Protein AF-X1C366-F1 (afdb_monomer_lite)

Structure (mmCIF, N/CA/C/O backbone):
data_AF-X1C366-F1
#
_entry.id   AF-X1C366-F1
#
loop_
_atom_site.group_PDB
_atom_site.id
_atom_site.type_symbol
_atom_site.label_atom_id
_atom_site.label_alt_id
_atom_site.label_comp_id
_atom_site.label_asym_id
_atom_site.label_entity_id
_atom_site.label_seq_id
_atom_site.pdbx_PDB_ins_code
_atom_site.Cartn_x
_atom_site.Cartn_y
_atom_site.Cartn_z
_atom_site.occupancy
_atom_site.B_iso_or_equiv
_atom_site.auth_seq_id
_atom_site.auth_comp_id
_atom_site.auth_asym_id
_atom_site.auth_atom_id
_atom_site.pdbx_PDB_model_num
ATOM 1 N N . MET A 1 1 ? 8.359 1.228 10.695 1.00 76.06 1 MET A N 1
ATOM 2 C CA . MET A 1 1 ? 8.389 0.082 9.764 1.00 76.06 1 MET A CA 1
ATOM 3 C C . MET A 1 1 ? 6.953 -0.380 9.574 1.00 76.06 1 MET A C 1
ATOM 5 O O . MET A 1 1 ? 6.153 -0.055 10.444 1.00 76.06 1 MET A O 1
ATOM 9 N N . SER A 1 2 ? 6.629 -1.026 8.455 1.00 87.31 2 SER A N 1
ATOM 10 C CA . SER A 1 2 ? 5.298 -1.609 8.227 1.00 87.31 2 SER A CA 1
ATOM 11 C C . SER A 1 2 ? 5.263 -3.079 8.615 1.00 87.31 2 SER A C 1
ATOM 13 O O . SER A 1 2 ? 6.315 -3.715 8.660 1.00 87.31 2 SER A O 1
ATOM 15 N N . ASP A 1 3 ? 4.066 -3.596 8.877 1.00 91.25 3 ASP A N 1
ATOM 16 C CA . ASP A 1 3 ? 3.868 -4.954 9.394 1.00 91.25 3 ASP A CA 1
ATOM 17 C C . ASP A 1 3 ? 4.232 -6.036 8.376 1.00 91.25 3 ASP A C 1
ATOM 19 O O . ASP A 1 3 ? 4.776 -7.077 8.739 1.00 91.25 3 ASP A O 1
ATOM 23 N N . ILE A 1 4 ? 3.962 -5.789 7.092 1.00 94.56 4 ILE A N 1
ATOM 24 C CA . ILE A 1 4 ? 4.236 -6.737 6.013 1.00 94.56 4 ILE A CA 1
ATOM 25 C C . ILE A 1 4 ? 5.070 -6.050 4.933 1.00 94.56 4 ILE A C 1
ATOM 27 O O . ILE A 1 4 ? 4.729 -4.976 4.433 1.00 94.56 4 ILE A O 1
ATOM 31 N N . ILE A 1 5 ? 6.151 -6.715 4.530 1.00 94.56 5 ILE A N 1
ATOM 32 C CA . ILE A 1 5 ? 6.919 -6.401 3.325 1.00 94.56 5 ILE A CA 1
ATOM 33 C C . ILE A 1 5 ? 6.975 -7.682 2.499 1.00 94.56 5 ILE A C 1
ATOM 35 O O . ILE A 1 5 ? 7.417 -8.718 2.991 1.00 94.56 5 ILE A O 1
ATOM 39 N N . SER A 1 6 ? 6.507 -7.615 1.258 1.00 93.56 6 SER A N 1
ATOM 40 C CA . SER A 1 6 ? 6.430 -8.758 0.349 1.00 93.56 6 SER A CA 1
ATOM 41 C C . SER A 1 6 ? 7.049 -8.416 -1.000 1.00 93.56 6 SER A C 1
ATOM 43 O O . SER A 1 6 ? 6.986 -7.270 -1.437 1.00 93.56 6 SER A O 1
ATOM 45 N N . CYS A 1 7 ? 7.626 -9.406 -1.674 1.00 95.31 7 CYS A N 1
ATOM 46 C CA . CYS A 1 7 ? 7.958 -9.307 -3.089 1.00 95.31 7 CYS A CA 1
ATOM 47 C C . CYS A 1 7 ? 6.819 -9.934 -3.896 1.00 95.31 7 CYS A C 1
ATOM 49 O O . CYS A 1 7 ? 6.501 -11.107 -3.711 1.00 95.31 7 CYS A O 1
ATOM 51 N N . HIS A 1 8 ? 6.221 -9.160 -4.796 1.00 93.75 8 HIS A N 1
ATOM 52 C CA . HIS A 1 8 ? 5.143 -9.603 -5.671 1.00 93.75 8 HIS A CA 1
ATOM 53 C C . HIS A 1 8 ? 5.483 -9.242 -7.113 1.00 93.75 8 HIS A C 1
ATOM 55 O O . HIS A 1 8 ? 5.679 -8.070 -7.433 1.00 93.75 8 HIS A O 1
ATOM 61 N N . ARG A 1 9 ? 5.610 -10.257 -7.977 1.00 92.00 9 ARG A N 1
ATOM 62 C CA . ARG A 1 9 ? 5.972 -10.105 -9.402 1.00 92.00 9 ARG A CA 1
ATOM 63 C C . ARG A 1 9 ? 7.223 -9.241 -9.643 1.00 92.00 9 ARG A C 1
ATOM 65 O O . ARG A 1 9 ? 7.284 -8.483 -10.602 1.00 92.00 9 ARG A O 1
ATOM 72 N N . GLY A 1 10 ? 8.219 -9.346 -8.760 1.00 90.69 10 GLY A N 1
ATOM 73 C CA . GLY A 1 10 ? 9.472 -8.585 -8.850 1.00 90.69 10 GLY A CA 1
ATOM 74 C C . GLY A 1 10 ? 9.423 -7.170 -8.260 1.00 90.69 10 GLY A C 1
ATOM 75 O O . GLY A 1 10 ? 10.447 -6.493 -8.247 1.00 90.69 10 GLY A O 1
ATOM 76 N N . TYR A 1 11 ? 8.280 -6.733 -7.722 1.00 91.69 11 TYR A N 1
ATOM 77 C CA . TYR A 1 11 ? 8.123 -5.442 -7.049 1.00 91.69 11 TYR A CA 1
ATOM 78 C C . TYR A 1 11 ? 7.921 -5.634 -5.550 1.00 91.69 11 TYR A C 1
ATOM 80 O O . TYR A 1 11 ? 7.196 -6.529 -5.114 1.00 91.69 11 TYR A O 1
ATOM 88 N N . PHE A 1 12 ? 8.521 -4.769 -4.733 1.00 93.56 12 PHE A N 1
ATOM 89 C CA . PHE A 1 12 ? 8.265 -4.799 -3.297 1.00 93.56 12 PHE A CA 1
ATOM 90 C C . PHE A 1 12 ? 6.946 -4.083 -2.965 1.00 93.56 12 PHE A C 1
ATOM 92 O O . PHE A 1 12 ? 6.669 -2.973 -3.425 1.00 93.56 12 PHE A O 1
ATOM 99 N N . CYS A 1 13 ? 6.136 -4.741 -2.147 1.00 96.25 13 CYS A N 1
ATOM 100 C CA . CYS A 1 13 ? 4.847 -4.293 -1.649 1.00 96.25 13 CYS A CA 1
ATOM 101 C C . CYS A 1 13 ? 4.923 -4.160 -0.127 1.00 96.25 13 CYS A C 1
ATOM 103 O O . CYS A 1 13 ? 5.352 -5.083 0.565 1.00 96.25 13 CYS A O 1
ATOM 105 N N . VAL A 1 14 ? 4.500 -3.016 0.392 1.00 96.56 14 VAL A N 1
ATOM 106 C CA . VAL A 1 14 ? 4.562 -2.673 1.813 1.00 96.56 14 VAL A CA 1
ATOM 107 C C . VAL A 1 14 ? 3.144 -2.481 2.333 1.00 96.56 14 VAL A C 1
ATOM 109 O O . VAL A 1 14 ? 2.413 -1.627 1.839 1.00 96.56 14 VAL A O 1
ATOM 112 N N . ILE A 1 15 ? 2.743 -3.264 3.328 1.00 97.00 15 ILE A N 1
ATOM 113 C CA . ILE A 1 15 ? 1.381 -3.236 3.861 1.00 97.00 15 ILE A CA 1
ATOM 114 C C . ILE A 1 15 ? 1.445 -2.964 5.359 1.00 97.00 15 ILE A C 1
ATOM 116 O O . ILE A 1 15 ? 2.072 -3.699 6.120 1.00 97.00 15 ILE A O 1
ATOM 120 N N . GLU A 1 16 ? 0.805 -1.876 5.759 1.00 96.88 16 GLU A N 1
ATOM 121 C CA . GLU A 1 16 ? 0.557 -1.521 7.151 1.00 96.88 16 GLU A CA 1
ATOM 122 C C . GLU A 1 16 ? -0.828 -2.038 7.547 1.00 96.88 16 GLU A C 1
ATOM 124 O O . GLU A 1 16 ? -1.817 -1.685 6.905 1.00 96.88 16 GLU A O 1
ATOM 129 N N . ILE A 1 17 ? -0.918 -2.847 8.597 1.00 96.44 17 ILE A N 1
ATOM 130 C CA . ILE A 1 17 ? -2.173 -3.398 9.095 1.00 96.44 17 ILE A CA 1
ATOM 131 C C . ILE A 1 17 ? -2.660 -2.566 10.275 1.00 96.44 17 ILE A C 1
ATOM 133 O O . ILE A 1 17 ? -1.934 -2.281 11.225 1.00 96.44 17 ILE A O 1
ATOM 137 N N . LYS A 1 18 ? -3.933 -2.190 10.230 1.00 94.06 18 LYS A N 1
ATOM 138 C CA . LYS A 1 18 ? -4.610 -1.467 11.303 1.00 94.06 18 LYS A CA 1
ATOM 139 C C . LYS A 1 18 ? -5.852 -2.222 11.745 1.00 94.06 18 LYS A C 1
ATOM 141 O O . LYS A 1 18 ? -6.438 -2.983 10.987 1.00 94.06 18 LYS A O 1
ATOM 146 N N . ILE A 1 19 ? -6.243 -2.042 13.004 1.00 93.44 19 ILE A N 1
ATOM 147 C CA . ILE A 1 19 ? -7.422 -2.696 13.580 1.00 93.44 19 ILE A CA 1
ATOM 148 C C . ILE A 1 19 ? -8.351 -1.617 14.132 1.00 93.44 19 ILE A C 1
ATOM 150 O O . ILE A 1 19 ? -7.916 -0.668 14.789 1.00 93.44 19 ILE A O 1
ATOM 154 N N . GLY A 1 20 ? -9.650 -1.755 13.866 1.00 90.12 20 GLY A N 1
ATOM 155 C CA . GLY A 1 20 ? -10.667 -0.834 14.365 1.00 90.12 20 GLY A CA 1
ATOM 156 C C . GLY A 1 20 ? -10.464 0.592 13.849 1.00 90.12 20 GLY A C 1
ATOM 157 O O . GLY A 1 20 ? -10.414 0.819 12.646 1.00 90.12 20 GLY A O 1
ATOM 158 N N . LYS A 1 21 ? -10.374 1.560 14.768 1.00 87.94 21 LYS A N 1
ATOM 159 C CA . LYS A 1 21 ? -10.236 2.993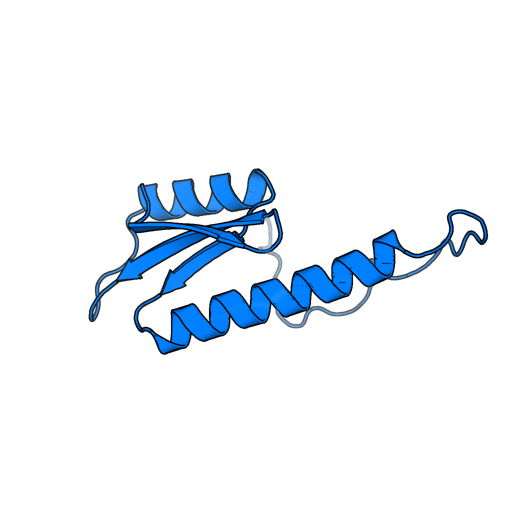 14.451 1.00 87.94 21 LYS A CA 1
ATOM 160 C C . LYS A 1 21 ? -8.785 3.489 14.475 1.00 87.94 21 LYS A C 1
ATOM 162 O O . LYS A 1 21 ? -8.574 4.700 14.443 1.00 87.94 21 LYS A O 1
ATOM 167 N N . ASP A 1 22 ? -7.801 2.591 14.573 1.00 91.75 22 ASP A N 1
ATOM 168 C CA . ASP A 1 22 ? -6.398 3.009 14.578 1.00 91.75 22 ASP A CA 1
ATOM 169 C C . ASP A 1 22 ? -6.023 3.653 13.238 1.00 91.75 22 ASP A C 1
ATOM 171 O O . ASP A 1 22 ? -6.481 3.230 12.172 1.00 91.75 22 ASP A O 1
ATOM 175 N N . THR A 1 23 ? -5.191 4.689 13.298 1.00 90.81 23 THR A N 1
ATOM 176 C CA . THR A 1 23 ? -4.762 5.445 12.122 1.00 90.81 23 THR A CA 1
ATOM 177 C C . THR A 1 23 ? -3.242 5.414 11.991 1.00 90.81 23 THR A C 1
ATOM 179 O O . THR A 1 23 ? -2.527 5.398 12.992 1.00 90.81 23 THR A O 1
ATOM 182 N N . PRO A 1 24 ? -2.701 5.422 10.761 1.00 92.38 24 PRO A N 1
ATOM 183 C CA . PRO A 1 24 ? -1.260 5.467 10.560 1.00 92.38 24 PRO A CA 1
ATOM 184 C C . PRO A 1 24 ? -0.642 6.704 11.206 1.00 92.38 24 PRO A C 1
ATOM 186 O O . PRO A 1 24 ? -1.054 7.839 10.932 1.00 92.38 24 PRO A O 1
ATOM 189 N N . THR A 1 25 ? 0.412 6.487 11.986 1.00 95.88 25 THR A N 1
ATOM 190 C CA . THR A 1 25 ? 1.216 7.571 12.554 1.00 95.88 25 THR A CA 1
ATOM 191 C C . THR A 1 25 ? 1.852 8.416 11.439 1.00 95.88 25 THR A C 1
ATOM 193 O O . THR A 1 25 ? 2.059 7.933 10.316 1.00 95.88 25 THR A O 1
ATOM 196 N N . PRO A 1 26 ? 2.234 9.679 11.711 1.00 95.56 26 PRO A N 1
ATOM 197 C CA . PRO A 1 26 ? 2.923 10.512 10.724 1.00 95.56 26 PRO A CA 1
ATOM 198 C C . PRO A 1 26 ? 4.169 9.841 10.127 1.00 95.56 26 PRO A C 1
ATOM 200 O O . PRO A 1 26 ? 4.404 9.931 8.921 1.00 95.56 26 PRO A O 1
ATOM 203 N N . LEU A 1 27 ? 4.931 9.111 10.947 1.00 94.94 27 LEU A N 1
ATOM 204 C CA . LEU A 1 27 ? 6.131 8.404 10.508 1.00 94.94 27 LEU A CA 1
ATOM 205 C C . LEU A 1 27 ? 5.809 7.224 9.578 1.00 94.94 27 LEU A C 1
ATOM 207 O O . LEU A 1 27 ? 6.504 7.032 8.580 1.00 94.94 27 LEU A O 1
ATOM 211 N N . GLN A 1 28 ? 4.732 6.478 9.841 1.00 91.75 28 GLN A N 1
ATOM 212 C CA . GLN A 1 28 ? 4.262 5.411 8.947 1.00 91.75 28 GLN A CA 1
ATOM 213 C C . GLN A 1 28 ? 3.844 5.971 7.582 1.00 91.75 28 GLN A C 1
ATOM 215 O O . GLN A 1 28 ? 4.215 5.418 6.547 1.00 91.75 28 GLN A O 1
ATOM 220 N N . LYS A 1 29 ? 3.185 7.138 7.557 1.00 93.38 29 LYS A N 1
ATOM 221 C CA . LYS A 1 29 ? 2.860 7.840 6.303 1.00 93.38 29 LYS A CA 1
ATOM 222 C C . LYS A 1 29 ? 4.118 8.269 5.540 1.00 93.38 29 LYS A C 1
ATOM 224 O O . LYS A 1 29 ? 4.165 8.157 4.316 1.00 93.38 29 LYS A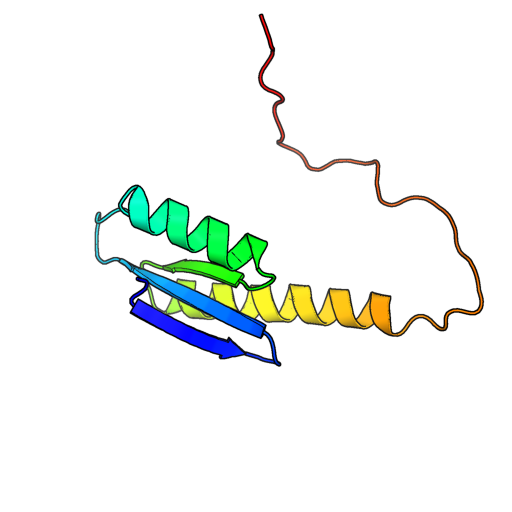 O 1
ATOM 229 N N . VAL A 1 30 ? 5.147 8.762 6.239 1.00 95.62 30 VAL A N 1
ATOM 230 C CA . VAL A 1 30 ? 6.445 9.095 5.619 1.00 95.62 30 VAL A CA 1
ATOM 231 C C . VAL A 1 30 ? 7.098 7.849 5.023 1.00 95.62 30 VAL A C 1
ATOM 233 O O . VAL A 1 30 ? 7.589 7.913 3.897 1.00 95.62 30 VAL A O 1
ATOM 236 N N . PHE A 1 31 ? 7.090 6.731 5.750 1.00 93.56 31 PHE A N 1
ATOM 237 C CA . PHE A 1 31 ? 7.657 5.468 5.285 1.00 93.56 31 PHE A CA 1
ATOM 238 C C . PHE A 1 31 ? 6.972 4.982 4.003 1.00 93.56 31 PHE A C 1
ATOM 240 O O . PHE A 1 31 ? 7.657 4.782 3.004 1.00 93.56 31 PHE A O 1
ATOM 247 N N . GLN A 1 32 ? 5.636 4.938 3.974 1.00 92.25 32 GLN A N 1
ATOM 248 C CA . GLN A 1 32 ? 4.878 4.546 2.778 1.00 92.25 32 GLN A CA 1
ATOM 249 C C . GLN A 1 32 ? 5.197 5.426 1.565 1.00 92.25 32 GLN A C 1
ATOM 251 O O . GLN A 1 32 ? 5.439 4.916 0.474 1.00 92.25 32 GLN A O 1
ATOM 256 N N . ARG A 1 33 ? 5.288 6.752 1.750 1.00 93.44 33 ARG A N 1
ATOM 257 C CA . ARG A 1 33 ? 5.683 7.662 0.661 1.00 93.44 33 ARG A CA 1
ATOM 258 C C . ARG A 1 33 ? 7.080 7.357 0.123 1.00 93.44 33 ARG A C 1
ATOM 260 O O . ARG A 1 33 ? 7.289 7.443 -1.084 1.00 93.44 33 ARG A O 1
ATOM 267 N N . LYS A 1 34 ? 8.039 7.029 0.993 1.00 95.50 34 LYS A N 1
ATOM 268 C CA . LYS A 1 34 ? 9.399 6.655 0.574 1.00 95.50 34 LYS A CA 1
ATOM 269 C C . LYS A 1 34 ? 9.404 5.325 -0.182 1.00 95.50 34 LYS A C 1
ATOM 271 O O . LYS A 1 34 ? 10.062 5.244 -1.213 1.00 95.50 34 LYS A O 1
ATOM 276 N N . SER A 1 35 ? 8.631 4.339 0.272 1.00 90.62 35 SER A N 1
ATOM 277 C CA . SER A 1 35 ? 8.457 3.056 -0.418 1.00 90.62 35 SE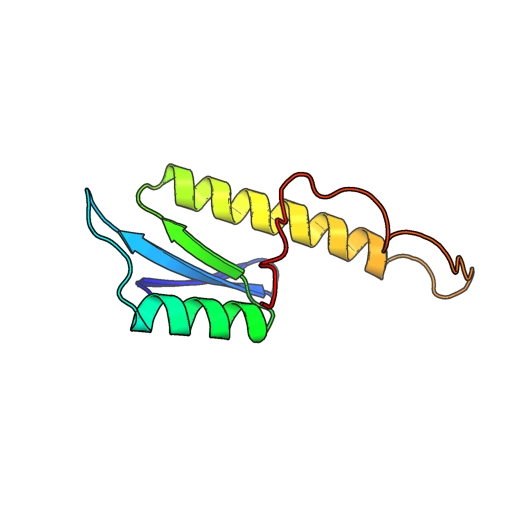R A CA 1
ATOM 278 C C . SER A 1 35 ? 7.911 3.242 -1.836 1.00 90.62 35 SER A C 1
ATOM 280 O O . SER A 1 35 ? 8.503 2.730 -2.781 1.00 90.62 35 SER A O 1
ATOM 282 N N . CYS A 1 36 ? 6.862 4.053 -2.008 1.00 91.81 36 CYS A N 1
ATOM 283 C CA . CYS A 1 36 ? 6.329 4.351 -3.340 1.00 91.81 36 CYS A CA 1
ATOM 284 C C . CYS A 1 36 ? 7.338 5.105 -4.223 1.00 91.81 36 CYS A C 1
ATOM 286 O O . CYS A 1 36 ? 7.488 4.786 -5.399 1.00 91.81 36 CYS A O 1
ATOM 288 N N . LYS A 1 37 ? 8.077 6.079 -3.667 1.00 92.94 37 LYS A N 1
ATOM 289 C CA . LYS A 1 37 ? 9.124 6.814 -4.408 1.00 92.94 37 LYS A CA 1
ATOM 290 C C . LYS A 1 37 ? 10.274 5.922 -4.882 1.00 92.94 37 LYS A C 1
ATOM 292 O O . LYS A 1 37 ? 10.873 6.219 -5.906 1.00 92.94 37 LYS A O 1
ATOM 297 N N . ALA A 1 38 ? 10.571 4.849 -4.156 1.00 91.81 38 ALA A N 1
ATOM 298 C CA . ALA A 1 38 ? 11.571 3.856 -4.542 1.00 91.81 38 ALA A CA 1
ATOM 299 C C . ALA A 1 38 ? 11.054 2.842 -5.588 1.00 91.81 38 ALA A C 1
ATOM 301 O O . ALA A 1 38 ? 11.757 1.891 -5.912 1.00 91.81 38 ALA A O 1
ATOM 302 N N . GLY A 1 39 ? 9.841 3.034 -6.121 1.00 89.88 39 GLY A N 1
ATOM 303 C CA . GLY A 1 39 ? 9.271 2.213 -7.191 1.00 89.88 39 GLY A CA 1
ATOM 304 C C . GLY A 1 39 ? 8.432 1.024 -6.719 1.00 89.88 39 GLY A C 1
ATOM 305 O O . GLY A 1 39 ? 7.948 0.266 -7.558 1.00 89.88 39 GLY A O 1
ATOM 306 N N . GLY A 1 40 ? 8.242 0.859 -5.407 1.00 94.19 40 GLY A N 1
ATOM 307 C CA . GLY A 1 40 ? 7.359 -0.159 -4.842 1.00 94.19 40 GLY A CA 1
ATOM 308 C C . GLY A 1 40 ? 5.917 0.317 -4.677 1.00 94.19 40 GLY A C 1
ATOM 309 O O . GLY A 1 40 ? 5.556 1.443 -5.021 1.00 94.19 40 GLY A O 1
ATOM 310 N N . PHE A 1 41 ? 5.095 -0.544 -4.088 1.00 96.69 41 PHE A N 1
ATOM 311 C CA . PHE A 1 41 ? 3.697 -0.254 -3.770 1.00 96.69 41 PHE A CA 1
ATOM 312 C C . PHE A 1 41 ? 3.502 -0.237 -2.259 1.00 96.69 41 PHE A C 1
ATOM 314 O O . PHE A 1 41 ? 4.103 -1.044 -1.550 1.00 96.69 41 PHE A O 1
ATOM 321 N N . ALA A 1 42 ? 2.659 0.659 -1.749 1.00 96.94 42 ALA A N 1
ATOM 322 C CA . ALA A 1 42 ? 2.349 0.702 -0.327 1.00 96.94 42 ALA A CA 1
ATOM 323 C C . ALA A 1 42 ? 0.864 0.956 -0.060 1.00 96.94 42 ALA A C 1
ATOM 325 O O . ALA A 1 42 ? 0.235 1.743 -0.770 1.00 96.94 42 ALA A O 1
ATOM 326 N N . ALA A 1 43 ? 0.326 0.318 0.979 1.00 96.75 43 ALA A N 1
ATOM 327 C CA . ALA A 1 43 ? -1.044 0.519 1.437 1.00 96.75 43 ALA A CA 1
ATOM 328 C C . ALA A 1 43 ? -1.171 0.379 2.958 1.00 96.75 43 ALA A C 1
ATOM 330 O O . ALA A 1 43 ? -0.352 -0.259 3.620 1.00 96.75 43 ALA A O 1
ATOM 331 N N . VAL A 1 44 ? -2.234 0.975 3.495 1.00 96.50 44 VAL A N 1
ATOM 332 C CA . VAL A 1 44 ? -2.743 0.683 4.838 1.00 96.50 44 VAL A CA 1
ATOM 333 C C . VAL A 1 44 ? -4.011 -0.127 4.658 1.00 96.50 44 VAL A C 1
ATOM 335 O O . VAL A 1 44 ? -4.863 0.270 3.863 1.00 96.50 44 VAL A O 1
ATOM 338 N N . CYS A 1 45 ? -4.127 -1.231 5.383 1.00 96.31 45 CYS A N 1
ATOM 339 C CA . CYS A 1 45 ? -5.271 -2.122 5.312 1.00 96.31 45 CYS A CA 1
ATOM 340 C C . CYS A 1 45 ? -5.843 -2.372 6.710 1.00 96.31 45 CYS A C 1
ATOM 342 O O . CYS A 1 45 ? -5.104 -2.654 7.651 1.00 96.31 45 CYS A O 1
ATOM 344 N N . TRP A 1 46 ? -7.166 -2.320 6.832 1.00 96.69 46 TRP A N 1
ATOM 345 C CA . TRP A 1 46 ? -7.909 -2.635 8.056 1.00 96.69 46 TRP A CA 1
ATOM 346 C C . TRP A 1 46 ? -8.542 -4.028 8.038 1.00 96.69 46 TRP A C 1
ATOM 348 O O . TRP A 1 46 ? -9.127 -4.472 9.027 1.00 96.69 46 TRP A O 1
ATOM 358 N N . SER A 1 47 ? -8.451 -4.732 6.909 1.00 95.69 47 SER A N 1
ATOM 359 C CA . SER A 1 47 ? -9.034 -6.058 6.738 1.00 95.69 47 SER A CA 1
ATOM 360 C C . SER A 1 47 ? -8.271 -6.898 5.717 1.00 95.69 47 SER A C 1
ATOM 362 O O . SER A 1 47 ? -7.537 -6.381 4.872 1.00 95.69 47 SER A O 1
ATOM 364 N N . LEU A 1 48 ? -8.496 -8.214 5.759 1.00 95.38 48 LEU A N 1
ATOM 365 C CA . LEU A 1 48 ? -7.970 -9.141 4.757 1.00 95.38 48 LEU A CA 1
ATOM 366 C C . LEU A 1 48 ? -8.475 -8.811 3.342 1.00 95.38 48 LEU A C 1
ATOM 368 O O . LEU A 1 48 ? -7.735 -8.962 2.372 1.00 95.38 48 LEU A O 1
ATOM 372 N N . GLU A 1 49 ? -9.717 -8.346 3.209 1.00 97.62 49 GLU A N 1
ATOM 373 C CA . GLU A 1 49 ? -10.288 -7.996 1.904 1.00 97.62 49 GLU A CA 1
ATOM 374 C C . GLU A 1 49 ? -9.609 -6.767 1.292 1.00 97.62 49 GLU A C 1
ATOM 376 O O . GLU A 1 49 ? -9.364 -6.733 0.086 1.00 97.62 49 GLU A O 1
ATOM 381 N N . GLU A 1 50 ? -9.202 -5.796 2.111 1.00 97.19 50 GLU A N 1
ATOM 382 C CA . GLU A 1 50 ? -8.393 -4.666 1.646 1.00 97.19 50 GLU A CA 1
ATOM 383 C C . GLU A 1 50 ? -7.000 -5.100 1.188 1.00 97.19 50 GLU A C 1
ATOM 385 O O . GLU A 1 50 ? -6.521 -4.613 0.163 1.00 97.19 50 GLU A O 1
ATOM 390 N N . VAL A 1 51 ? -6.380 -6.062 1.881 1.00 96.25 51 VAL A N 1
ATOM 391 C CA . VAL A 1 51 ? -5.103 -6.654 1.450 1.00 96.25 51 VAL A CA 1
ATOM 392 C C . VAL A 1 51 ? -5.258 -7.330 0.087 1.00 96.25 51 VAL A C 1
ATOM 394 O O . VAL A 1 51 ? -4.477 -7.065 -0.828 1.00 96.25 51 VAL A O 1
ATOM 397 N N . LYS A 1 52 ? -6.293 -8.160 -0.091 1.00 97.31 52 LYS A N 1
ATOM 398 C CA . LYS A 1 52 ? -6.577 -8.823 -1.376 1.00 97.31 52 LYS A CA 1
ATOM 399 C C . LYS A 1 52 ? -6.833 -7.810 -2.491 1.00 97.31 52 LYS A C 1
ATOM 401 O O . LYS A 1 52 ? -6.304 -7.959 -3.593 1.00 97.31 52 LYS A O 1
ATOM 406 N N . LEU A 1 53 ? -7.617 -6.767 -2.210 1.00 97.25 53 LEU A N 1
ATOM 407 C CA . LEU A 1 53 ? -7.899 -5.702 -3.169 1.00 97.25 53 LEU A CA 1
ATOM 408 C C . LEU A 1 53 ? -6.630 -4.930 -3.548 1.00 97.25 53 LEU A C 1
ATOM 410 O O . LEU A 1 53 ? -6.458 -4.587 -4.718 1.00 97.25 53 LEU A O 1
ATOM 414 N N . PHE A 1 54 ? -5.743 -4.668 -2.587 1.00 97.12 54 PHE A N 1
ATOM 415 C CA . PHE A 1 54 ? -4.460 -4.024 -2.840 1.00 97.12 54 PHE A CA 1
ATOM 416 C C . PHE A 1 54 ? -3.599 -4.855 -3.796 1.00 97.12 54 PHE A C 1
ATOM 418 O O . PHE A 1 54 ? -3.185 -4.328 -4.826 1.00 97.12 54 PHE A O 1
ATOM 425 N N . ILE A 1 55 ? -3.415 -6.152 -3.527 1.00 96.81 55 ILE A N 1
ATOM 426 C CA . ILE A 1 55 ? -2.647 -7.039 -4.417 1.00 96.81 55 ILE A CA 1
ATOM 427 C C . ILE A 1 55 ? -3.271 -7.095 -5.817 1.00 96.81 55 ILE A C 1
ATOM 429 O O . ILE A 1 55 ? -2.566 -6.900 -6.804 1.00 96.81 55 ILE A O 1
ATOM 433 N N . LYS A 1 56 ? -4.601 -7.227 -5.916 1.00 96.50 56 LYS A N 1
ATOM 434 C CA . LYS A 1 56 ? -5.306 -7.205 -7.208 1.00 96.50 56 LYS A CA 1
ATOM 435 C C . LYS A 1 56 ? -5.063 -5.908 -7.992 1.00 96.50 56 LYS A C 1
ATOM 437 O O . LYS A 1 56 ? -4.902 -5.948 -9.208 1.00 96.50 56 LYS A O 1
ATOM 442 N N . LYS A 1 57 ? -5.043 -4.751 -7.321 1.00 94.94 57 LYS A N 1
ATOM 443 C CA . LYS A 1 57 ? -4.739 -3.462 -7.965 1.00 94.94 57 LYS A CA 1
ATOM 444 C C . LYS A 1 57 ? -3.283 -3.376 -8.416 1.00 94.94 57 LYS A C 1
ATOM 446 O O . LYS A 1 57 ? -3.025 -2.821 -9.480 1.00 94.94 57 LYS A O 1
ATOM 451 N N . VAL A 1 58 ? -2.348 -3.918 -7.634 1.00 95.19 58 VAL A N 1
ATOM 452 C CA . VAL A 1 58 ? -0.941 -4.020 -8.046 1.00 95.19 58 VAL A CA 1
ATOM 453 C C . VAL A 1 58 ? -0.838 -4.840 -9.329 1.00 95.19 58 VAL A C 1
ATOM 455 O O . VAL A 1 58 ? -0.233 -4.363 -10.283 1.00 95.19 58 VAL A O 1
ATOM 458 N N . ASP A 1 59 ? -1.499 -5.998 -9.403 1.00 95.06 59 ASP A N 1
ATOM 459 C CA . ASP A 1 59 ? -1.516 -6.817 -10.621 1.00 95.06 59 ASP A CA 1
ATOM 460 C C . ASP A 1 59 ? -2.029 -6.041 -11.838 1.00 95.06 59 ASP A C 1
ATOM 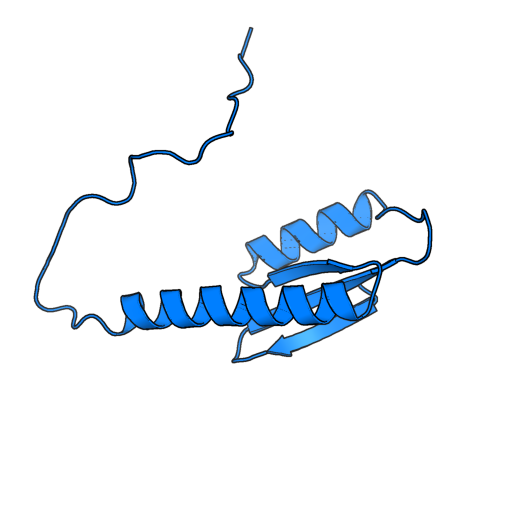462 O O . ASP A 1 59 ? -1.347 -6.002 -12.857 1.00 95.06 59 ASP A O 1
ATOM 466 N N . GLN A 1 60 ? -3.156 -5.334 -11.706 1.00 92.19 60 GLN A N 1
ATOM 467 C CA . GLN A 1 60 ? -3.713 -4.511 -12.789 1.00 92.19 60 GLN A CA 1
ATOM 468 C C . GLN A 1 60 ? -2.740 -3.425 -13.273 1.00 92.19 60 GLN A C 1
ATOM 470 O O . GLN A 1 60 ? -2.630 -3.175 -14.472 1.00 92.19 60 GLN A O 1
ATOM 475 N N . VAL A 1 61 ? -2.025 -2.768 -12.354 1.00 90.06 61 VAL A N 1
ATOM 476 C CA . VAL A 1 61 ? -1.018 -1.760 -12.717 1.00 90.06 61 VAL A CA 1
ATOM 477 C C . VAL A 1 61 ? 0.161 -2.403 -13.441 1.00 90.06 61 VAL A C 1
ATOM 479 O O . VAL A 1 61 ? 0.641 -1.845 -14.427 1.00 90.06 61 VAL A O 1
ATOM 482 N N . LEU A 1 62 ? 0.637 -3.554 -12.966 1.00 89.88 62 LEU A N 1
ATOM 483 C CA . LEU A 1 62 ? 1.769 -4.251 -13.571 1.00 89.88 62 LEU A CA 1
ATOM 484 C C . LEU A 1 62 ? 1.429 -4.800 -14.954 1.00 89.88 62 LEU A C 1
ATOM 486 O O . LEU A 1 62 ? 2.233 -4.647 -15.868 1.00 89.88 62 LEU A O 1
ATOM 490 N N . ASP A 1 63 ? 0.232 -5.351 -15.137 1.00 88.75 63 ASP A N 1
ATOM 491 C CA . ASP A 1 63 ? -0.235 -5.813 -16.445 1.00 88.75 63 ASP A CA 1
ATOM 492 C C . ASP A 1 63 ? -0.276 -4.654 -17.448 1.00 88.75 63 ASP A C 1
ATOM 494 O O . ASP A 1 63 ? 0.227 -4.782 -18.563 1.00 88.75 63 ASP A O 1
ATOM 498 N N . ASN A 1 64 ? -0.758 -3.481 -17.024 1.00 81.31 64 ASN A N 1
ATOM 499 C CA . ASN A 1 64 ? -0.746 -2.285 -17.865 1.00 81.31 64 ASN A CA 1
ATOM 500 C C . ASN A 1 64 ? 0.674 -1.797 -18.183 1.00 81.31 64 ASN A C 1
ATOM 502 O O . ASN A 1 64 ? 0.918 -1.365 -19.303 1.00 81.31 64 ASN A O 1
ATOM 506 N N . ARG A 1 65 ? 1.624 -1.871 -17.241 1.00 76.94 65 ARG A N 1
ATOM 507 C CA . ARG A 1 65 ? 3.027 -1.489 -17.499 1.00 76.94 65 ARG A CA 1
ATOM 508 C C . ARG A 1 65 ? 3.693 -2.404 -18.521 1.00 76.94 65 ARG A C 1
ATOM 510 O O . ARG A 1 65 ? 4.333 -1.917 -19.445 1.00 76.94 65 ARG A O 1
ATOM 517 N N . ILE A 1 66 ? 3.470 -3.710 -18.403 1.00 61.78 66 ILE A N 1
ATOM 518 C CA . ILE A 1 66 ? 4.011 -4.710 -19.330 1.00 61.78 66 ILE A CA 1
ATOM 519 C C . ILE A 1 66 ? 3.491 -4.471 -20.755 1.00 61.78 66 ILE A C 1
ATOM 521 O O . ILE A 1 66 ? 4.232 -4.679 -21.714 1.00 61.78 66 ILE A O 1
ATOM 525 N N . LEU A 1 67 ? 2.251 -3.997 -20.919 1.00 58.28 67 LEU A N 1
ATOM 526 C CA . LEU A 1 67 ? 1.721 -3.641 -22.240 1.00 58.28 67 LEU A CA 1
ATOM 527 C C . LEU A 1 67 ? 2.479 -2.476 -22.896 1.00 58.28 67 LEU A C 1
ATOM 529 O O . LEU A 1 67 ? 2.630 -2.485 -24.114 1.00 58.28 67 LEU A O 1
ATOM 533 N N . PHE A 1 68 ? 2.989 -1.514 -22.121 1.00 53.59 68 PHE A N 1
ATOM 534 C CA . PHE A 1 68 ? 3.811 -0.421 -22.655 1.00 53.59 68 PHE A CA 1
ATOM 535 C C . PHE A 1 68 ? 5.250 -0.860 -22.941 1.00 53.59 68 PHE A C 1
ATOM 537 O O . PHE A 1 68 ? 5.804 -0.488 -23.973 1.00 53.59 68 PHE A O 1
ATOM 544 N N . ASP A 1 69 ? 5.833 -1.691 -22.074 1.00 54.75 69 ASP A N 1
ATOM 545 C CA . ASP A 1 69 ? 7.224 -2.144 -22.214 1.00 54.75 69 ASP A CA 1
ATOM 546 C C . ASP A 1 69 ? 7.419 -3.135 -23.381 1.00 54.75 69 ASP A C 1
ATOM 548 O O . ASP A 1 69 ? 8.525 -3.272 -23.899 1.00 54.75 69 ASP A O 1
ATOM 552 N N . ASN A 1 70 ? 6.350 -3.808 -23.831 1.00 52.78 70 ASN A N 1
ATOM 553 C CA . ASN A 1 70 ? 6.377 -4.731 -24.975 1.00 52.78 70 ASN A CA 1
ATOM 554 C C . ASN A 1 70 ? 6.027 -4.077 -26.323 1.00 52.78 70 ASN A C 1
ATOM 556 O O . ASN A 1 70 ? 5.872 -4.789 -27.319 1.00 52.78 70 ASN A O 1
ATOM 560 N N . ILE A 1 71 ? 5.911 -2.748 -26.396 1.00 47.19 71 ILE A N 1
ATOM 561 C CA . ILE A 1 71 ? 5.820 -2.060 -27.688 1.00 47.19 71 ILE A CA 1
ATOM 562 C C . ILE A 1 71 ? 7.218 -2.090 -28.326 1.00 47.19 71 ILE A C 1
ATOM 564 O O . ILE A 1 71 ? 8.158 -1.542 -27.744 1.00 47.19 71 ILE A O 1
ATOM 568 N N . PRO A 1 72 ? 7.399 -2.702 -29.514 1.00 43.47 72 PRO A N 1
ATOM 569 C CA . PRO A 1 72 ? 8.678 -2.675 -30.206 1.00 43.47 72 PRO A CA 1
ATOM 570 C C . PRO A 1 72 ? 9.095 -1.221 -30.428 1.00 43.47 72 PRO A C 1
ATOM 572 O O . PRO A 1 72 ? 8.368 -0.452 -31.064 1.00 43.47 72 PRO A O 1
ATOM 575 N N . VAL A 1 73 ? 10.267 -0.848 -29.908 1.00 50.94 73 VAL A N 1
ATOM 576 C CA . VAL A 1 73 ? 10.909 0.452 -30.142 1.00 50.94 73 VAL A CA 1
ATOM 577 C C . VAL A 1 73 ? 11.301 0.515 -31.622 1.00 50.94 73 VAL A C 1
ATOM 579 O O . VAL A 1 73 ? 12.420 0.197 -32.008 1.00 50.94 73 VAL A O 1
ATOM 582 N N . GLY A 1 74 ? 10.326 0.806 -32.475 1.00 40.50 74 GLY A N 1
ATOM 583 C CA . GLY A 1 74 ? 10.459 0.735 -33.929 1.00 40.50 74 GLY A CA 1
ATOM 584 C C . GLY A 1 74 ? 9.358 1.466 -34.691 1.00 40.50 74 GLY A C 1
ATOM 585 O O . GLY A 1 74 ? 9.613 1.912 -35.801 1.00 40.50 74 GLY A O 1
ATOM 586 N N . ASN A 1 75 ? 8.190 1.691 -34.080 1.00 34.56 75 ASN A N 1
ATOM 587 C CA . ASN A 1 75 ? 7.179 2.605 -34.605 1.00 34.56 75 ASN A CA 1
ATOM 588 C C . ASN A 1 75 ? 6.891 3.678 -33.559 1.00 34.56 75 ASN A C 1
ATOM 590 O O . ASN A 1 75 ? 6.098 3.490 -32.640 1.00 34.56 75 ASN A O 1
ATOM 594 N N . THR A 1 76 ? 7.577 4.805 -33.699 1.00 39.84 76 THR A N 1
ATOM 595 C CA . THR A 1 76 ? 7.329 6.020 -32.935 1.00 39.84 76 THR A CA 1
ATOM 596 C C . THR A 1 76 ? 5.878 6.468 -33.136 1.00 39.84 76 THR A C 1
ATOM 598 O O . THR A 1 76 ? 5.541 7.047 -34.164 1.00 39.84 76 THR A O 1
ATOM 601 N N . LEU A 1 77 ? 5.024 6.238 -32.141 1.00 39.38 77 LEU A N 1
ATOM 602 C CA . LEU A 1 77 ? 3.866 7.090 -31.891 1.00 39.38 77 LEU A CA 1
ATOM 603 C C . LEU A 1 77 ? 4.263 8.043 -30.764 1.00 39.38 77 LEU A C 1
ATOM 605 O O . LEU A 1 77 ? 4.012 7.796 -29.587 1.00 39.38 77 LEU A O 1
ATOM 609 N N . VAL A 1 78 ? 4.939 9.131 -31.136 1.00 45.81 78 VAL A N 1
ATOM 610 C CA . VAL A 1 78 ? 4.796 10.370 -30.370 1.00 45.81 78 VAL A CA 1
ATOM 611 C C . VAL A 1 78 ? 3.343 10.782 -30.574 1.00 45.81 78 VAL A C 1
ATOM 613 O O . VAL A 1 78 ? 2.970 11.078 -31.704 1.00 45.81 78 VAL A O 1
ATOM 616 N N . ASP A 1 79 ? 2.510 10.656 -29.540 1.00 35.25 79 ASP A N 1
ATOM 617 C CA . ASP A 1 79 ? 1.628 11.729 -29.056 1.00 35.25 79 ASP A CA 1
ATOM 618 C C . ASP A 1 79 ? 0.414 11.235 -28.243 1.00 35.25 79 ASP A C 1
ATOM 620 O O . ASP A 1 79 ? -0.277 10.288 -28.609 1.00 35.25 79 ASP A O 1
ATOM 624 N N . LYS A 1 80 ? 0.131 12.013 -27.182 1.00 38.03 80 LYS A N 1
ATOM 625 C CA . LYS A 1 80 ? -1.133 12.171 -26.427 1.00 38.03 80 LYS A CA 1
ATOM 626 C C . LYS A 1 80 ? -1.560 11.073 -25.443 1.00 38.03 80 LYS A C 1
ATOM 628 O O . LYS A 1 80 ? -2.496 10.323 -25.685 1.00 38.03 80 LYS A O 1
ATOM 633 N N . ALA A 1 81 ? -0.985 11.118 -24.238 1.00 36.41 81 ALA A N 1
ATOM 634 C CA . ALA A 1 81 ? -1.680 10.672 -23.020 1.00 36.41 81 ALA A CA 1
ATOM 635 C C . ALA A 1 81 ? -1.258 11.447 -21.750 1.00 36.41 81 ALA A C 1
ATOM 637 O O . ALA A 1 81 ? -1.292 10.899 -20.652 1.00 36.41 81 ALA A O 1
ATOM 638 N N . VAL A 1 82 ? -0.828 12.711 -21.881 1.00 40.41 82 VAL A N 1
ATOM 639 C CA . VAL A 1 82 ? -0.542 13.580 -20.715 1.00 40.41 82 VAL A CA 1
ATOM 640 C C . VAL A 1 82 ? -1.641 14.621 -20.478 1.00 40.41 82 VAL A C 1
ATOM 642 O O . VAL A 1 82 ? -1.612 15.314 -19.472 1.00 40.41 82 VAL A O 1
ATOM 645 N N . ASP A 1 83 ? -2.665 14.689 -21.324 1.00 37.53 83 ASP A N 1
ATOM 646 C CA . ASP A 1 83 ? -3.749 15.648 -21.139 1.00 37.53 83 ASP A CA 1
ATOM 647 C C . ASP A 1 83 ? -5.078 14.973 -21.471 1.00 37.53 83 ASP A C 1
ATOM 649 O O . ASP A 1 83 ? -5.345 14.692 -22.634 1.00 37.53 83 ASP A O 1
ATOM 653 N N . GLU A 1 84 ? -5.819 14.579 -20.430 1.00 32.72 84 GLU A N 1
ATOM 654 C CA . GLU A 1 84 ? -7.279 14.716 -20.310 1.00 32.72 84 GLU A CA 1
ATOM 655 C C . GLU A 1 84 ? -7.810 13.937 -19.084 1.00 32.72 84 GLU A C 1
ATOM 657 O O . GLU A 1 84 ? -7.800 12.711 -19.018 1.00 32.72 84 GLU A O 1
ATOM 662 N N . ASN A 1 85 ? -8.330 14.701 -18.117 1.00 33.94 85 ASN A N 1
ATOM 663 C CA . ASN A 1 85 ? -9.330 14.310 -17.115 1.00 33.94 85 ASN A CA 1
ATOM 664 C C . ASN A 1 85 ? -9.013 13.156 -16.142 1.00 33.94 85 ASN A C 1
ATOM 666 O O . ASN A 1 85 ? -9.578 12.066 -16.219 1.00 33.94 85 ASN A O 1
ATOM 670 N N . ILE A 1 86 ? -8.292 13.483 -15.062 1.00 36.03 86 ILE A N 1
ATOM 671 C CA . ILE A 1 86 ? -8.610 12.909 -13.744 1.00 36.03 86 ILE A CA 1
ATOM 672 C C . ILE A 1 86 ? -9.667 13.818 -13.092 1.00 36.03 86 ILE A C 1
ATOM 674 O O . ILE A 1 86 ? -9.336 14.950 -12.724 1.00 36.03 86 ILE A O 1
ATOM 678 N N . PRO A 1 87 ? -10.923 13.375 -12.896 1.00 31.42 87 PRO A N 1
ATOM 679 C CA . PRO A 1 87 ? -11.890 14.149 -12.134 1.00 31.42 87 PRO A CA 1
ATOM 680 C C . PRO A 1 87 ? -11.445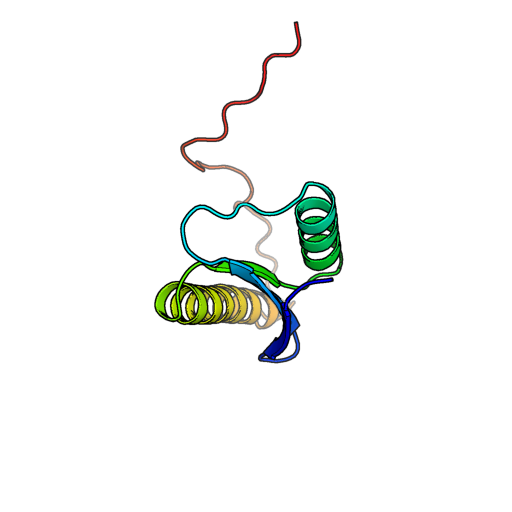 14.169 -10.665 1.00 31.42 87 PRO A C 1
ATOM 682 O O . PRO A 1 87 ? -11.442 13.133 -10.002 1.00 31.42 87 PRO A O 1
ATOM 685 N N . GLY A 1 88 ? -11.063 15.342 -10.149 1.00 35.12 88 GLY A N 1
ATOM 686 C CA . GLY A 1 88 ? -10.924 15.567 -8.702 1.00 35.12 88 GLY A CA 1
ATOM 687 C C . GLY A 1 88 ? -9.599 16.133 -8.187 1.00 35.12 88 GLY A C 1
ATOM 688 O O . GLY A 1 88 ? -9.492 16.362 -6.983 1.00 35.12 88 GLY A O 1
ATOM 689 N N . ALA A 1 89 ? -8.610 16.425 -9.035 1.00 35.69 89 ALA A N 1
ATOM 690 C CA . ALA A 1 89 ? -7.425 17.166 -8.597 1.00 35.69 89 ALA A CA 1
ATOM 691 C C . ALA A 1 89 ? -7.743 18.671 -8.508 1.00 35.69 89 ALA A C 1
ATOM 693 O O . ALA A 1 89 ? -7.474 19.433 -9.431 1.00 35.69 89 ALA A O 1
ATOM 694 N N . LYS A 1 90 ? -8.347 19.112 -7.396 1.00 33.41 90 LYS A N 1
ATOM 695 C CA . LYS A 1 90 ? -8.362 20.540 -7.054 1.00 33.41 90 LYS A CA 1
ATOM 696 C C . LYS A 1 90 ? -6.922 20.976 -6.789 1.00 33.41 90 LYS A C 1
ATOM 698 O O . LYS A 1 90 ? -6.308 20.536 -5.818 1.00 33.41 90 LYS A O 1
ATOM 703 N N . THR A 1 91 ? -6.397 21.828 -7.658 1.00 38.72 91 THR A N 1
ATOM 704 C CA . THR A 1 91 ? -5.227 22.655 -7.382 1.00 38.72 91 THR A CA 1
ATOM 705 C C . THR A 1 91 ? -5.543 23.551 -6.186 1.00 38.72 91 THR A C 1
ATOM 707 O O . THR A 1 91 ? -6.578 24.215 -6.148 1.00 38.72 91 THR A O 1
ATOM 710 N N . LEU A 1 92 ? -4.675 23.526 -5.174 1.00 44.78 92 LEU A N 1
ATOM 711 C CA . LEU A 1 92 ? -4.656 24.569 -4.159 1.00 44.78 92 LEU A CA 1
ATOM 712 C C . LEU A 1 92 ? -4.124 25.829 -4.844 1.00 44.78 92 LEU A C 1
ATOM 714 O O . LEU A 1 92 ? -2.976 25.873 -5.279 1.00 44.78 92 LEU A O 1
ATOM 718 N N . ASP A 1 93 ? -5.034 26.779 -5.011 1.00 39.00 93 ASP A N 1
ATOM 719 C CA . ASP A 1 93 ? -4.799 28.208 -5.182 1.00 39.00 93 ASP A CA 1
ATOM 720 C C . ASP A 1 93 ? -3.637 28.659 -4.280 1.00 39.00 93 ASP A C 1
ATOM 722 O O . ASP A 1 93 ? -3.670 28.461 -3.064 1.00 39.00 93 ASP A O 1
ATOM 726 N N . ASN A 1 94 ? -2.590 29.200 -4.908 1.00 42.91 94 ASN A N 1
ATOM 727 C CA . ASN A 1 94 ? -1.585 30.006 -4.232 1.00 42.91 94 ASN A CA 1
ATOM 728 C C . ASN A 1 94 ? -2.087 31.454 -4.233 1.00 42.91 94 ASN A C 1
ATOM 730 O O . ASN A 1 94 ? -1.961 32.144 -5.250 1.00 42.91 94 ASN A O 1
ATOM 734 N N . SER A 1 95 ? -2.595 31.885 -3.083 1.00 46.00 95 SER A N 1
ATOM 735 C CA . SER A 1 95 ? -2.797 33.282 -2.697 1.00 46.00 95 SER A CA 1
ATOM 736 C C . SER A 1 95 ? -1.871 33.645 -1.543 1.00 46.00 95 SER A C 1
ATOM 738 O O . SER A 1 95 ? -1.605 32.770 -0.686 1.00 46.00 95 SER A O 1
#

Secondary structure (DSSP, 8-state):
--SEEEEETTEEEEEEE--TT----HHHHHHHHHHHHTT-EEEEESSHHHHHHHHHHHHHHHHHHHHHHTS-TTS-----SSSS--TT-------

Organism: NCBI:txid412755

Sequence (95 aa):
MSDIISCHRGYFCVIEIKIGKDTPTPLQKVFQRKSCKAGGFAAVCWSLEEVKLFIKKVDQVLDNRILFDNIPVGNTLVDKAVDENIPGAKTLDNS

pLDDT: mean 77.08, std 24.49, range [31.42, 97.62]

Foldseek 3Di:
DAPDWDQDPNAIEGEHEDEDPDDDDPVSVVVQVVSVVVVHHYDYDDDPVVVVVRSVVVVVVVVVVVVVVPDPPPDDPPDDDPDDDDPDPDDPDDD

InterPro domains:
  IPR011856 tRNA endonuclease-like domain superfamily [G3DSA:3.40.1350.10] (1-60)

Radius of gyration: 17.22 Å; chains: 1; bo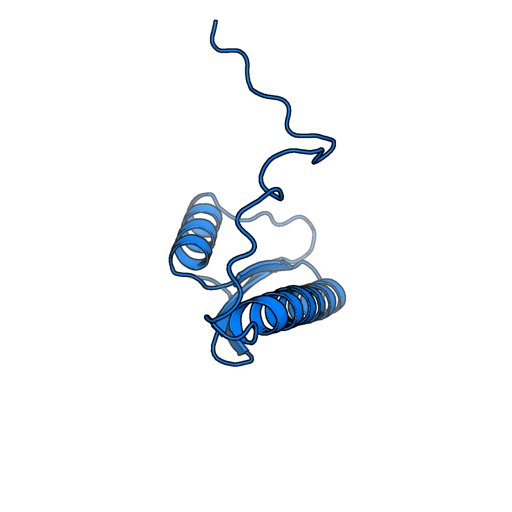unding box: 24×43×49 Å